Protein AF-X1ARK8-F1 (afdb_monomer_lite)

Radius of gyration: 11.08 Å; chains: 1; bounding box: 29×23×27 Å

pLDDT: mean 89.65, std 10.51, range [60.5, 97.94]

Organism: NCBI:txid412755

Secondary structure (DSSP, 8-state):
--HHHHHHHHHHHS---HHHHHHHHHTTGGGT----HHHHHHHHHHHHHTTS-------

Sequence (59 aa):
MSLKNALLGLLNHRPMTGYDLKKILDYPMGFFWVAQMSQIYRELNKLEEKGFVKSEIVP

InterPro domains:
  IPR005149 Transcription regulator PadR, N-terminal [PF03551] (7-57)
  IPR036388 Winged helix-like DNA-binding domain superfamily [G3DSA:1.10.10.10] (1-59)
  IPR036390 Winged helix DNA-binding domain superfamily [SSF46785] (3-58)

Foldseek 3Di:
DDLLVLVLVVVVVHDDDLVRSQVVCCPPVVVPDHDDSVNSVVSVVVCVVVVNDDDDDDD

Structure (mmCIF, N/CA/C/O backbone):
data_AF-X1ARK8-F1
#
_entry.id   AF-X1ARK8-F1
#
loop_
_atom_site.group_PDB
_atom_site.id
_atom_site.type_symbol
_atom_site.label_atom_id
_atom_site.label_alt_id
_atom_site.label_comp_id
_atom_site.label_asym_id
_atom_site.label_entity_id
_atom_site.label_seq_id
_atom_site.pdbx_PDB_ins_code
_atom_site.Cartn_x
_atom_site.Cartn_y
_atom_site.Cartn_z
_atom_site.occupancy
_atom_site.B_iso_or_equiv
_atom_site.auth_seq_id
_atom_site.auth_comp_id
_atom_site.auth_asym_id
_atom_site.auth_atom_id
_atom_site.pdbx_PDB_model_num
ATOM 1 N N . MET A 1 1 ? 9.758 10.618 -7.739 1.00 63.31 1 MET A N 1
ATOM 2 C CA . MET A 1 1 ? 8.345 10.477 -7.305 1.00 63.31 1 MET A CA 1
ATOM 3 C C . MET A 1 1 ? 8.310 9.772 -5.958 1.00 63.31 1 MET A C 1
ATOM 5 O O . MET A 1 1 ? 9.171 8.936 -5.726 1.00 63.31 1 MET A O 1
ATOM 9 N N . SER A 1 2 ? 7.371 10.101 -5.066 1.00 85.56 2 SER A N 1
ATOM 10 C CA . SER A 1 2 ? 7.205 9.369 -3.800 1.00 85.56 2 SER A CA 1
ATOM 11 C C . SER A 1 2 ? 6.227 8.200 -3.970 1.00 85.56 2 SER A C 1
ATOM 13 O O . SER A 1 2 ? 5.241 8.327 -4.698 1.00 85.56 2 SER A O 1
ATOM 15 N N . LEU A 1 3 ? 6.468 7.088 -3.263 1.00 89.56 3 LEU A N 1
ATOM 16 C CA . LEU A 1 3 ? 5.557 5.931 -3.218 1.00 89.56 3 LEU A CA 1
ATOM 17 C C . LEU A 1 3 ? 4.144 6.343 -2.830 1.00 89.56 3 LEU A C 1
ATOM 19 O O . LEU A 1 3 ? 3.191 5.959 -3.496 1.00 89.56 3 LEU A O 1
ATOM 23 N N . LYS A 1 4 ? 4.028 7.220 -1.829 1.00 93.19 4 LYS A N 1
ATOM 24 C CA . LYS A 1 4 ? 2.766 7.840 -1.428 1.00 93.19 4 LYS A CA 1
ATOM 25 C C . LYS A 1 4 ? 1.973 8.381 -2.622 1.00 93.19 4 LYS A C 1
ATOM 27 O O . LYS A 1 4 ? 0.804 8.044 -2.771 1.00 93.19 4 LYS A O 1
ATOM 32 N N . ASN A 1 5 ? 2.587 9.222 -3.454 1.00 93.06 5 ASN A N 1
ATOM 33 C CA . ASN A 1 5 ? 1.863 9.885 -4.539 1.00 93.06 5 ASN A CA 1
ATOM 34 C C . ASN A 1 5 ? 1.465 8.889 -5.634 1.00 93.06 5 ASN A C 1
ATOM 36 O O . ASN A 1 5 ? 0.386 9.018 -6.202 1.00 93.06 5 ASN A O 1
ATOM 40 N N . ALA A 1 6 ? 2.303 7.882 -5.894 1.00 92.00 6 ALA A N 1
ATOM 41 C CA . ALA A 1 6 ? 1.969 6.814 -6.829 1.00 92.00 6 ALA A CA 1
ATOM 42 C C . ALA A 1 6 ? 0.778 5.976 -6.328 1.00 92.00 6 ALA A C 1
ATOM 44 O O . ALA A 1 6 ? -0.172 5.766 -7.076 1.00 92.00 6 ALA A O 1
ATOM 45 N N . LEU A 1 7 ? 0.785 5.565 -5.053 1.00 94.75 7 LEU A N 1
ATOM 46 C CA . LEU A 1 7 ? -0.313 4.802 -4.448 1.00 94.75 7 LEU A CA 1
ATOM 47 C C . LEU A 1 7 ? -1.628 5.583 -4.463 1.00 94.75 7 LEU A C 1
ATOM 49 O O . LEU A 1 7 ? -2.647 5.042 -4.877 1.00 94.75 7 LEU A O 1
ATOM 53 N N . LEU A 1 8 ? -1.605 6.858 -4.060 1.00 95.81 8 LEU A N 1
ATOM 54 C CA . LEU A 1 8 ? -2.802 7.703 -4.066 1.00 95.81 8 LEU A CA 1
ATOM 55 C C . LEU A 1 8 ? -3.335 7.929 -5.483 1.00 95.81 8 LEU A C 1
ATOM 57 O O . LEU A 1 8 ? -4.541 7.864 -5.689 1.00 95.81 8 LEU A O 1
ATOM 61 N N . GLY A 1 9 ? -2.452 8.142 -6.462 1.00 94.50 9 GLY A N 1
ATOM 62 C CA . GLY A 1 9 ? -2.855 8.269 -7.862 1.00 94.50 9 GLY A CA 1
ATOM 63 C C . GLY A 1 9 ? -3.545 7.006 -8.381 1.00 94.50 9 GLY A C 1
ATOM 64 O O . GLY A 1 9 ? -4.620 7.091 -8.966 1.00 94.50 9 GLY A O 1
ATOM 65 N N . LEU A 1 10 ? -2.968 5.829 -8.115 1.00 93.81 10 LEU A N 1
ATOM 66 C CA . LEU A 1 10 ? -3.541 4.545 -8.532 1.00 93.81 10 LEU A CA 1
ATOM 67 C C . LEU A 1 10 ? -4.886 4.260 -7.850 1.00 93.81 10 LEU A C 1
ATOM 69 O O . LEU A 1 10 ? -5.846 3.893 -8.526 1.00 93.81 10 LEU A O 1
ATOM 73 N N . LEU A 1 11 ? -4.976 4.476 -6.535 1.00 95.94 11 LEU A N 1
ATOM 74 C CA . LEU A 1 11 ? -6.198 4.237 -5.762 1.00 95.94 11 LEU A CA 1
ATOM 75 C C . LEU A 1 11 ? -7.320 5.232 -6.083 1.00 95.94 11 LEU A C 1
ATOM 77 O O . LEU A 1 11 ? -8.491 4.895 -5.936 1.00 95.94 11 LEU A O 1
ATOM 81 N N . ASN A 1 12 ? -6.987 6.427 -6.576 1.00 95.81 12 ASN A N 1
ATOM 82 C CA . ASN A 1 12 ? -7.978 7.389 -7.056 1.00 95.81 12 ASN A CA 1
ATOM 83 C C . ASN A 1 12 ? -8.686 6.925 -8.343 1.00 95.81 12 ASN A C 1
ATOM 85 O O . ASN A 1 12 ? -9.791 7.374 -8.628 1.00 95.81 12 ASN A O 1
ATOM 89 N N . HIS A 1 13 ? -8.075 6.032 -9.131 1.00 94.38 13 HIS A N 1
ATOM 90 C CA . HIS A 1 13 ? -8.722 5.474 -10.321 1.00 94.38 13 HIS A CA 1
ATOM 91 C C . HIS A 1 13 ? -9.722 4.369 -9.985 1.00 94.38 13 HIS A C 1
ATOM 93 O O . HIS A 1 13 ? -10.789 4.307 -10.592 1.00 94.38 13 HIS A O 1
ATOM 99 N N . ARG A 1 14 ? -9.358 3.468 -9.065 1.00 94.62 14 ARG A N 1
ATOM 100 C CA . ARG A 1 14 ? -10.226 2.394 -8.567 1.00 94.62 14 ARG A CA 1
ATOM 101 C C . ARG A 1 14 ? -9.650 1.767 -7.291 1.00 94.62 14 ARG A C 1
ATOM 103 O O . ARG A 1 14 ? -8.430 1.800 -7.113 1.00 94.62 14 ARG A O 1
ATOM 110 N N . PRO A 1 15 ? -10.483 1.107 -6.467 1.00 96.06 15 PRO A N 1
ATOM 111 C CA . PRO A 1 15 ? -10.002 0.231 -5.404 1.00 96.06 15 PRO A CA 1
ATOM 112 C C . PRO A 1 15 ? -9.087 -0.868 -5.960 1.00 96.06 15 PRO A C 1
ATOM 114 O O . PRO A 1 15 ? -9.341 -1.422 -7.033 1.00 96.06 15 PRO A O 1
ATOM 117 N N . MET A 1 16 ? -8.007 -1.167 -5.242 1.00 95.94 16 MET A N 1
ATOM 118 C CA . MET A 1 16 ? -7.000 -2.156 -5.631 1.00 95.94 16 MET A CA 1
ATOM 119 C C . MET A 1 16 ? -6.426 -2.831 -4.390 1.00 95.94 16 MET A C 1
ATOM 121 O O . MET A 1 16 ? -6.269 -2.190 -3.349 1.00 95.94 16 MET A O 1
ATOM 125 N N . THR A 1 17 ? -6.047 -4.102 -4.510 1.00 96.00 17 THR A N 1
ATOM 126 C CA . THR A 1 17 ? -5.285 -4.774 -3.453 1.00 96.00 17 THR A CA 1
ATOM 127 C C . THR A 1 17 ? -3.831 -4.295 -3.449 1.00 96.00 17 THR A C 1
ATOM 129 O O . THR A 1 17 ? -3.314 -3.788 -4.450 1.00 96.00 17 THR A O 1
ATOM 132 N N . GLY A 1 18 ? -3.113 -4.520 -2.343 1.00 93.81 18 GLY A N 1
ATOM 133 C CA . GLY A 1 18 ? -1.663 -4.288 -2.295 1.00 93.81 18 GLY A CA 1
ATOM 134 C C . GLY A 1 18 ? -0.901 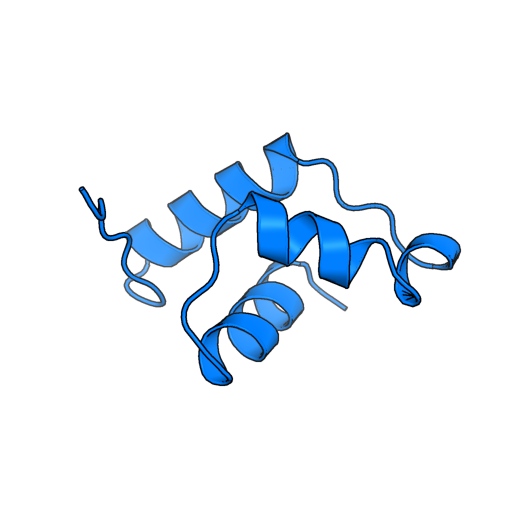-5.039 -3.396 1.00 93.81 18 GLY A C 1
ATOM 135 O O . GLY A 1 18 ? 0.108 -4.547 -3.902 1.00 93.81 18 GLY A O 1
ATOM 136 N N . TYR A 1 19 ? -1.411 -6.202 -3.811 1.00 93.75 19 TYR A N 1
ATOM 137 C CA . TYR A 1 19 ? -0.845 -7.000 -4.895 1.00 93.75 19 TYR A CA 1
ATOM 138 C C . TYR A 1 19 ? -1.054 -6.366 -6.273 1.00 93.75 19 TYR A C 1
ATOM 140 O O . TYR A 1 19 ? -0.103 -6.272 -7.050 1.00 93.75 19 TYR A O 1
ATOM 148 N N . ASP A 1 20 ? -2.255 -5.864 -6.561 1.00 94.00 20 ASP A N 1
ATOM 149 C CA . ASP A 1 20 ? -2.532 -5.162 -7.820 1.00 94.00 20 ASP A CA 1
ATOM 150 C C . ASP A 1 20 ? -1.655 -3.915 -7.961 1.00 94.00 20 ASP A C 1
ATOM 152 O O . ASP A 1 20 ? -1.066 -3.673 -9.017 1.00 94.00 20 ASP A O 1
ATOM 156 N N . LEU A 1 21 ? -1.505 -3.163 -6.865 1.00 93.94 21 LEU A N 1
ATOM 157 C CA . LEU A 1 21 ? -0.634 -1.992 -6.801 1.00 93.94 21 LEU A CA 1
ATOM 158 C C . LEU A 1 21 ? 0.819 -2.368 -7.102 1.00 93.94 21 LEU A C 1
ATOM 160 O O . LEU A 1 21 ? 1.456 -1.710 -7.921 1.00 93.94 21 LEU A O 1
ATOM 164 N N . LYS A 1 22 ? 1.338 -3.453 -6.510 1.00 92.62 22 LYS A N 1
ATOM 165 C CA . LYS A 1 22 ? 2.687 -3.960 -6.809 1.00 92.62 22 LYS A CA 1
ATO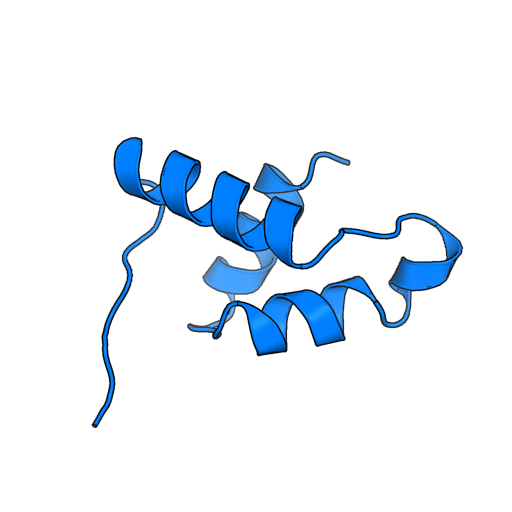M 166 C C . LYS A 1 22 ? 2.848 -4.295 -8.286 1.00 92.62 22 LYS A C 1
ATOM 168 O O . LYS A 1 22 ? 3.816 -3.861 -8.901 1.00 92.62 22 LYS A O 1
ATOM 173 N N . LYS A 1 23 ? 1.888 -5.022 -8.859 1.00 91.31 23 LYS A N 1
ATOM 174 C CA . LYS A 1 23 ? 1.933 -5.456 -10.259 1.00 91.31 23 LYS A CA 1
ATOM 175 C C . LYS A 1 23 ? 1.974 -4.272 -11.230 1.00 91.31 23 LYS A C 1
ATOM 177 O O . LYS A 1 23 ? 2.718 -4.317 -12.205 1.00 91.31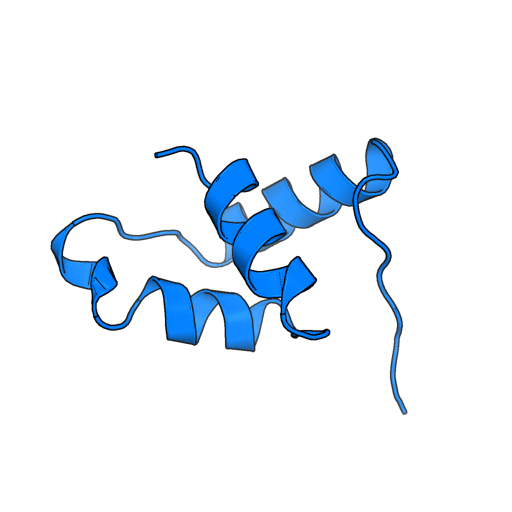 23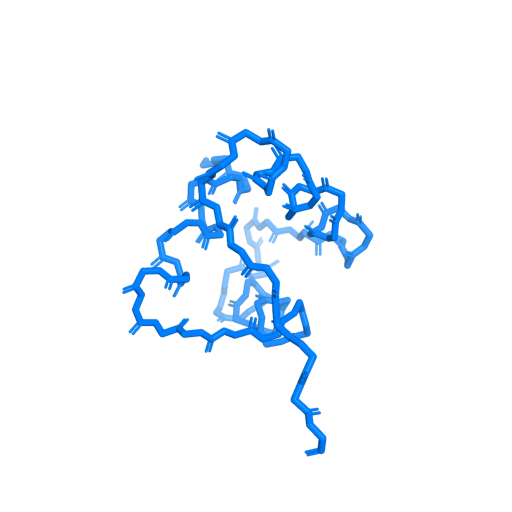 LYS A O 1
ATOM 182 N N . ILE A 1 24 ? 1.210 -3.213 -10.956 1.00 90.06 24 ILE A N 1
ATOM 183 C CA . ILE A 1 24 ? 1.202 -1.989 -11.772 1.00 90.06 24 ILE A CA 1
ATOM 184 C C . ILE A 1 24 ? 2.479 -1.168 -11.556 1.00 90.06 24 ILE A C 1
ATOM 186 O O . ILE A 1 24 ? 3.039 -0.628 -12.504 1.00 90.06 24 ILE A O 1
ATOM 190 N N . LEU A 1 25 ? 2.973 -1.074 -10.320 1.00 87.00 25 LEU A N 1
ATOM 191 C CA . LEU A 1 25 ? 4.217 -0.354 -10.035 1.00 87.00 25 LEU A CA 1
ATOM 192 C C . LEU A 1 25 ? 5.442 -1.039 -10.656 1.00 87.00 25 LEU A C 1
ATOM 194 O O . LEU A 1 25 ? 6.381 -0.357 -11.057 1.00 87.00 25 LEU A O 1
ATOM 198 N N . ASP A 1 26 ? 5.419 -2.362 -10.795 1.00 85.75 26 ASP A N 1
ATOM 199 C CA . ASP A 1 26 ? 6.488 -3.115 -11.451 1.00 85.75 26 ASP A CA 1
ATOM 200 C C . ASP A 1 26 ? 6.454 -3.011 -12.981 1.00 85.75 26 ASP A C 1
ATOM 202 O O . ASP A 1 26 ? 7.478 -3.232 -13.626 1.00 85.75 26 ASP A O 1
ATOM 206 N N . TYR A 1 27 ? 5.316 -2.656 -13.591 1.00 81.00 27 TYR A N 1
ATOM 207 C CA . TYR A 1 27 ? 5.165 -2.668 -15.046 1.00 81.00 27 TYR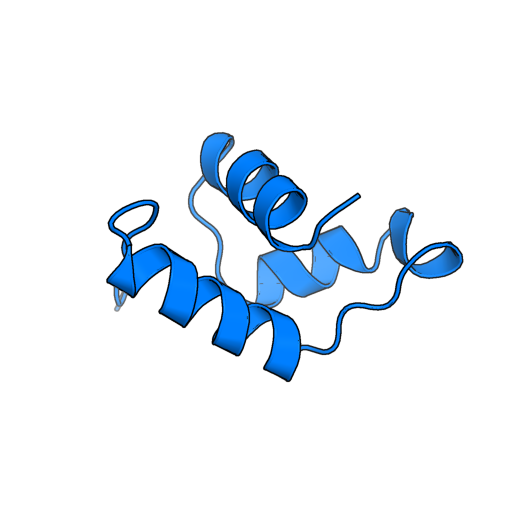 A CA 1
ATOM 208 C C . TYR A 1 27 ? 4.395 -1.450 -15.583 1.00 81.00 27 TYR A C 1
ATOM 210 O O . TYR A 1 27 ? 3.219 -1.293 -15.262 1.00 81.00 27 TYR A O 1
ATOM 218 N N . PRO A 1 28 ? 4.979 -0.607 -16.461 1.00 63.50 28 PRO A N 1
ATOM 219 C CA . PRO A 1 28 ? 6.340 -0.637 -17.021 1.00 63.50 28 PRO A CA 1
ATOM 220 C C . PRO A 1 28 ? 7.388 0.085 -16.146 1.00 63.50 28 PRO A C 1
ATOM 222 O O . PRO A 1 28 ? 8.559 0.166 -16.515 1.00 63.50 28 PRO A O 1
ATOM 225 N N . MET A 1 29 ? 6.977 0.635 -14.998 1.00 63.50 29 MET A N 1
ATOM 226 C CA . MET A 1 29 ? 7.807 1.479 -14.122 1.00 63.50 29 MET A CA 1
ATOM 227 C C . MET A 1 29 ? 8.947 0.731 -13.404 1.00 63.50 29 MET A C 1
ATOM 229 O O . MET A 1 29 ? 9.865 1.384 -12.902 1.00 63.50 29 MET A O 1
ATOM 233 N N . GLY A 1 30 ? 8.947 -0.608 -13.394 1.00 61.22 30 GLY A N 1
ATOM 234 C CA . GLY A 1 30 ? 9.939 -1.423 -12.683 1.00 61.22 30 GLY A CA 1
ATOM 235 C C . GLY A 1 30 ? 11.390 -1.212 -13.128 1.00 61.22 30 GLY A C 1
ATOM 236 O O . GLY A 1 30 ? 12.299 -1.476 -12.347 1.00 61.22 30 GLY A O 1
ATOM 237 N N . PHE A 1 31 ? 11.626 -0.667 -14.329 1.00 60.50 31 PHE A N 1
ATOM 238 C CA . PHE A 1 31 ? 12.971 -0.278 -14.777 1.00 60.50 31 PHE A CA 1
ATOM 239 C C . PHE A 1 31 ? 13.543 0.932 -14.023 1.00 60.50 31 PHE A C 1
ATOM 241 O O . PHE A 1 31 ? 14.760 1.059 -13.914 1.00 60.50 31 PHE A O 1
ATOM 248 N N . PHE A 1 32 ? 12.689 1.817 -13.502 1.00 66.31 32 PHE A N 1
ATOM 249 C CA . PHE A 1 32 ? 13.110 3.072 -12.871 1.00 66.31 32 PHE A CA 1
ATOM 250 C C . PHE A 1 32 ? 12.984 3.047 -11.352 1.00 66.31 32 PHE A C 1
ATOM 252 O O . PHE A 1 32 ? 13.684 3.792 -10.664 1.00 66.31 32 PHE A O 1
ATOM 259 N N . TRP A 1 33 ? 12.085 2.220 -10.814 1.00 72.12 33 TRP A N 1
ATOM 260 C CA . TRP A 1 33 ? 11.840 2.185 -9.384 1.00 72.12 33 TRP A CA 1
ATOM 261 C C . TRP A 1 33 ? 11.189 0.872 -8.936 1.00 72.12 33 TRP A C 1
ATOM 263 O O . TRP A 1 33 ? 10.057 0.564 -9.297 1.00 72.12 33 TRP A O 1
ATOM 273 N N . VAL A 1 34 ? 11.906 0.112 -8.105 1.00 73.19 34 VAL A N 1
ATOM 274 C CA . VAL A 1 34 ? 11.431 -1.164 -7.556 1.00 73.19 34 VAL A CA 1
ATOM 275 C C . VAL A 1 34 ? 10.873 -0.930 -6.155 1.00 73.19 34 VAL A C 1
ATOM 277 O O . VAL A 1 34 ? 11.626 -0.791 -5.189 1.00 73.19 34 VAL A O 1
ATOM 280 N N . ALA A 1 35 ? 9.548 -0.897 -6.027 1.00 80.81 35 ALA A N 1
ATOM 281 C CA . ALA A 1 35 ? 8.893 -0.889 -4.723 1.00 80.81 35 ALA A CA 1
ATOM 282 C C . ALA A 1 35 ? 8.806 -2.323 -4.187 1.00 80.81 35 ALA A C 1
ATOM 284 O O . ALA A 1 35 ? 8.197 -3.190 -4.810 1.00 80.81 35 ALA A O 1
ATOM 285 N N . GLN A 1 36 ? 9.393 -2.594 -3.021 1.00 89.62 36 GLN A N 1
ATOM 286 C CA . GLN A 1 36 ? 9.210 -3.881 -2.349 1.00 89.62 36 GLN A CA 1
ATOM 287 C C . GLN A 1 36 ? 7.766 -4.014 -1.859 1.00 89.62 36 GLN A C 1
ATOM 289 O O . GLN A 1 36 ? 7.174 -3.048 -1.377 1.00 89.62 36 GLN A O 1
ATOM 294 N N . MET A 1 37 ? 7.215 -5.228 -1.893 1.00 93.50 37 MET A N 1
ATOM 295 C CA . MET A 1 37 ? 5.844 -5.485 -1.433 1.00 93.50 37 MET A CA 1
ATOM 296 C C . MET A 1 37 ? 5.628 -5.018 0.018 1.00 93.50 37 MET A C 1
ATOM 298 O O . MET A 1 37 ? 4.628 -4.385 0.346 1.00 93.50 37 MET A O 1
ATOM 302 N N . SER A 1 38 ? 6.624 -5.235 0.881 1.00 94.75 38 SER A N 1
ATOM 303 C CA . SER A 1 38 ? 6.595 -4.771 2.272 1.00 94.75 38 SER A CA 1
ATOM 304 C C . SER A 1 38 ? 6.611 -3.243 2.406 1.00 94.75 38 SER A C 1
ATOM 306 O O . SER A 1 38 ? 6.046 -2.712 3.358 1.00 94.75 38 SER A O 1
ATOM 308 N N . GLN A 1 39 ? 7.227 -2.515 1.466 1.00 93.56 39 GLN A N 1
ATOM 309 C CA . GLN A 1 39 ? 7.188 -1.049 1.446 1.00 93.56 39 GLN A CA 1
ATOM 310 C C . GLN A 1 39 ? 5.799 -0.541 1.064 1.00 93.56 39 GLN A C 1
ATOM 312 O O . GLN A 1 39 ? 5.332 0.408 1.684 1.00 93.56 39 GLN A O 1
ATOM 317 N N . ILE A 1 40 ? 5.132 -1.190 0.105 1.00 95.00 40 ILE A N 1
ATOM 318 C CA . ILE A 1 40 ? 3.760 -0.846 -0.291 1.00 95.00 40 ILE A CA 1
ATOM 319 C C . ILE A 1 40 ? 2.823 -0.983 0.906 1.00 95.00 40 ILE A C 1
ATOM 321 O O . ILE A 1 40 ? 2.170 -0.010 1.263 1.00 95.00 40 ILE A O 1
ATOM 325 N N . TYR A 1 41 ? 2.817 -2.134 1.583 1.00 95.69 41 TYR A N 1
ATOM 326 C CA . TYR A 1 41 ? 1.948 -2.334 2.747 1.00 95.69 41 TYR A CA 1
ATOM 327 C C . TYR A 1 41 ? 2.246 -1.360 3.890 1.00 95.69 41 TYR A C 1
ATOM 329 O O . TYR A 1 41 ? 1.322 -0.790 4.461 1.00 95.69 41 TYR A O 1
ATOM 337 N N . ARG A 1 42 ? 3.525 -1.092 4.193 1.00 96.06 42 ARG A N 1
ATOM 338 C CA . ARG A 1 42 ? 3.877 -0.093 5.215 1.00 96.06 42 ARG A CA 1
ATOM 339 C C . ARG A 1 42 ? 3.387 1.307 4.857 1.00 96.06 42 ARG A C 1
ATOM 341 O O . ARG A 1 42 ? 2.941 2.028 5.742 1.00 96.06 42 ARG A O 1
ATOM 348 N N . GLU A 1 43 ? 3.491 1.713 3.594 1.00 96.25 43 GLU A N 1
ATOM 349 C CA . GLU A 1 43 ? 2.985 3.020 3.173 1.00 96.25 43 GLU A CA 1
ATOM 350 C C . GLU A 1 43 ? 1.456 3.064 3.132 1.00 96.25 43 GLU A C 1
ATOM 352 O O . GLU A 1 43 ? 0.894 4.077 3.532 1.00 96.25 43 GLU A O 1
ATOM 357 N N . LEU A 1 44 ? 0.773 1.984 2.739 1.00 97.19 44 LEU A N 1
ATOM 358 C CA . LEU A 1 44 ? -0.689 1.897 2.821 1.00 97.19 44 LEU A CA 1
ATOM 359 C C . LEU A 1 44 ? -1.178 2.060 4.264 1.00 97.19 44 LEU A C 1
ATOM 361 O O . LEU A 1 44 ? -2.040 2.903 4.499 1.00 97.19 44 LEU A O 1
ATOM 365 N N . ASN A 1 45 ? -0.556 1.373 5.230 1.00 97.31 45 ASN A N 1
ATOM 366 C CA . ASN A 1 45 ? -0.885 1.529 6.652 1.00 97.31 45 ASN A CA 1
ATOM 367 C C . ASN A 1 45 ? -0.717 2.986 7.109 1.00 97.31 45 ASN A C 1
ATOM 369 O O . ASN A 1 45 ? -1.617 3.561 7.710 1.00 97.31 45 ASN A O 1
ATOM 373 N N . LYS A 1 46 ? 0.398 3.637 6.749 1.00 97.62 46 LYS A N 1
ATOM 374 C CA . LYS A 1 46 ? 0.619 5.059 7.072 1.00 97.62 46 LYS A CA 1
ATOM 375 C C . LYS A 1 46 ? -0.397 5.993 6.415 1.00 97.62 46 LYS A C 1
ATOM 377 O O . LYS A 1 46 ? -0.653 7.078 6.934 1.00 97.62 46 LYS A O 1
ATOM 382 N N . LEU A 1 47 ? -0.884 5.660 5.221 1.00 97.62 47 LEU A N 1
ATOM 383 C CA . LEU A 1 47 ? -1.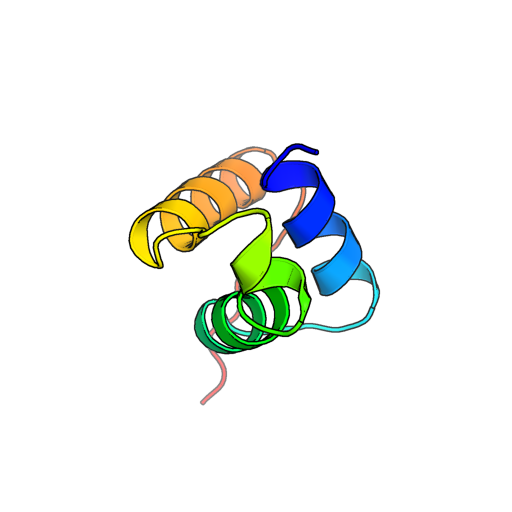896 6.458 4.531 1.00 97.62 47 LEU A CA 1
ATOM 384 C C . LEU A 1 47 ? -3.267 6.287 5.178 1.00 97.62 47 LEU A C 1
ATOM 386 O O . LEU A 1 47 ? -3.995 7.272 5.286 1.00 97.62 47 LEU A O 1
ATOM 390 N N . GLU A 1 48 ? -3.586 5.080 5.632 1.00 97.56 48 GLU A N 1
ATOM 391 C CA . GLU A 1 48 ? -4.810 4.774 6.366 1.00 97.56 48 GLU A CA 1
ATOM 392 C C . GLU A 1 48 ? -4.821 5.446 7.745 1.00 97.56 48 GLU A C 1
ATOM 394 O O . GLU A 1 48 ? -5.777 6.144 8.067 1.00 97.56 48 GLU A O 1
ATOM 399 N N . GLU A 1 49 ? -3.718 5.374 8.502 1.00 97.94 49 GLU A N 1
ATOM 400 C CA . GLU A 1 49 ? -3.535 6.101 9.774 1.00 97.94 49 GLU A CA 1
ATOM 401 C C . GLU A 1 49 ? -3.751 7.615 9.625 1.00 97.94 49 GLU A C 1
ATOM 403 O O . GLU A 1 49 ? -4.217 8.289 10.542 1.00 97.94 49 GLU A O 1
ATOM 408 N N . LYS A 1 50 ? -3.419 8.164 8.452 1.00 97.56 50 LYS A N 1
ATOM 409 C CA . LYS A 1 50 ? -3.607 9.583 8.118 1.00 97.56 50 LYS A CA 1
ATOM 410 C C . LYS A 1 50 ? -4.975 9.894 7.502 1.00 97.56 50 LYS A C 1
ATOM 412 O O . LYS A 1 50 ? -5.220 11.047 7.157 1.00 97.56 50 LYS A O 1
ATOM 417 N N . GLY A 1 51 ? -5.838 8.895 7.322 1.00 97.62 51 GLY A N 1
ATOM 418 C CA . GLY A 1 51 ? -7.177 9.043 6.750 1.00 97.62 51 GLY A CA 1
ATOM 419 C C . GLY A 1 51 ? -7.213 9.311 5.242 1.00 97.62 51 GLY A C 1
ATOM 420 O O . GLY A 1 51 ? -8.242 9.747 4.734 1.00 97.62 51 GLY A O 1
ATOM 421 N N . PHE A 1 52 ? -6.117 9.074 4.511 1.00 97.50 52 PHE A N 1
ATOM 422 C CA . PHE A 1 52 ? -6.076 9.281 3.056 1.00 97.50 52 PHE A CA 1
ATOM 423 C C . PHE A 1 52 ? -6.660 8.110 2.259 1.00 97.50 52 PHE A C 1
ATOM 425 O O . PHE A 1 52 ? -7.061 8.298 1.114 1.00 97.50 52 PHE A O 1
ATOM 432 N N . VAL A 1 53 ? -6.672 6.909 2.836 1.00 97.25 53 VAL A N 1
ATOM 433 C CA . VAL A 1 53 ? -7.217 5.686 2.227 1.00 97.25 53 VAL A CA 1
ATOM 434 C C . VAL A 1 53 ? -7.986 4.891 3.281 1.00 97.25 53 VAL A C 1
ATOM 436 O O . VAL A 1 53 ? -7.862 5.167 4.473 1.00 97.25 53 VAL A O 1
ATOM 439 N N . LYS A 1 54 ? -8.771 3.906 2.841 1.00 96.62 54 LYS A N 1
ATOM 440 C CA . LYS A 1 54 ? -9.440 2.928 3.705 1.00 96.62 54 LYS A CA 1
ATOM 441 C C . LYS A 1 54 ? -9.219 1.529 3.151 1.00 96.62 54 LYS A C 1
ATOM 443 O O . LYS A 1 54 ? -9.234 1.355 1.932 1.00 96.62 54 LYS A O 1
ATOM 448 N N . SER A 1 55 ? -9.033 0.560 4.035 1.00 95.31 55 SER A N 1
ATOM 449 C CA . SER A 1 55 ? -9.050 -0.857 3.694 1.00 95.31 55 SER A CA 1
ATOM 450 C C . SER A 1 55 ? -10.452 -1.451 3.862 1.00 95.31 55 SER A C 1
ATOM 452 O O . SER A 1 55 ? -11.235 -1.033 4.716 1.00 95.31 55 SER A O 1
ATOM 454 N N . GLU A 1 56 ? -10.773 -2.428 3.020 1.00 95.06 56 GLU A N 1
ATOM 455 C CA . GLU A 1 56 ? -11.994 -3.227 3.099 1.00 95.06 56 GLU A CA 1
ATOM 456 C C . GLU A 1 56 ? -11.624 -4.693 2.866 1.00 95.06 56 GLU A C 1
ATOM 458 O O . GLU A 1 56 ? -10.810 -5.006 1.992 1.00 95.06 56 GLU A O 1
ATOM 463 N N . ILE A 1 57 ? -12.201 -5.588 3.667 1.00 93.62 57 ILE A N 1
ATOM 464 C CA . ILE A 1 57 ? -12.050 -7.033 3.497 1.00 93.62 57 ILE A CA 1
ATOM 465 C C . ILE A 1 57 ? -13.260 -7.514 2.703 1.00 93.62 57 ILE A C 1
ATOM 467 O O . ILE A 1 57 ? -14.382 -7.478 3.206 1.00 93.62 57 ILE A O 1
ATOM 471 N N . VAL A 1 58 ? -13.023 -7.952 1.468 1.00 88.88 58 VAL A N 1
ATOM 472 C CA . VAL A 1 58 ? -14.067 -8.484 0.585 1.00 88.88 58 VAL A CA 1
ATOM 473 C C . VAL A 1 58 ? -14.119 -10.016 0.738 1.00 88.88 58 VAL A C 1
ATOM 475 O O . VAL A 1 58 ? -13.054 -10.633 0.641 1.00 88.88 58 VAL A O 1
ATOM 478 N N . PRO A 1 59 ? -15.297 -10.620 1.017 1.00 81.75 59 PRO A N 1
ATOM 479 C CA . PRO A 1 59 ? -15.481 -12.073 1.144 1.00 81.75 59 PRO A CA 1
ATOM 480 C C . PRO A 1 59 ? -15.246 -12.870 -0.143 1.00 81.75 59 PRO A C 1
ATOM 482 O O . PRO A 1 59 ? -15.534 -12.333 -1.239 1.00 81.75 59 PRO A O 1
#